Protein AF-A0A212C5I5-F1 (afdb_monomer)

Sequence (137 aa):
SPLRLVTNRFWKKLPLVTLNLRLYESQQQEEKCKPISRYPTGFLPNVFKVFSHRPLEFRAFFAYYNIICNKKTGQLSRADKELIILVTSLANRCSYSVVVHSAQYRVFSKNPVLSDQLRAHLPVPVSHSCAHLLLCA

Radius of gyration: 22.3 Å; Cα contacts (8 Å, |Δi|>4): 86; chains: 1; bounding box: 49×39×77 Å

Nearest PDB structures (foldseek):
  5dik-assembly1_A  TM=6.411E-01  e=7.301E-02  Legionella pneumophila
  2qeu-assembly1_B  TM=5.920E-01  e=1.662E-01  Paraburkholderia xenovorans LB400
  1vke-assembly1_A  TM=5.669E-01  e=3.781E-01  Thermotoga maritima MSB8
  1p8c-assembly1_B  TM=4.586E-01  e=1.841E-01  Thermotoga maritima
  2af7-assembly1_A  TM=4.452E-01  e=4.191E-01  Methanothermobacter thermautotrophicus

pLDDT: mean 70.4, std 20.69, range [32.34, 94.81]

Organism: Cervus elaphus hippelaphus (NCBI:txid46360)

Structure (mmCIF, N/CA/C/O backbone):
data_AF-A0A212C5I5-F1
#
_entry.id   AF-A0A212C5I5-F1
#
loop_
_atom_site.group_PDB
_atom_site.id
_atom_site.type_symbol
_atom_site.label_atom_id
_atom_site.label_alt_id
_atom_site.label_comp_id
_atom_site.label_asym_id
_atom_site.label_entity_id
_atom_site.label_seq_id
_atom_site.pdbx_PDB_ins_code
_atom_site.Cartn_x
_atom_site.Cartn_y
_atom_site.Cartn_z
_atom_site.occupancy
_atom_site.B_iso_or_equiv
_atom_site.auth_seq_id
_atom_site.auth_comp_id
_atom_site.auth_asym_id
_atom_site.auth_atom_id
_atom_site.pdbx_PDB_model_num
ATOM 1 N N . SER A 1 1 ? -35.497 -26.566 57.490 1.00 35.50 1 SER A N 1
ATOM 2 C CA . SER A 1 1 ? -34.032 -26.639 57.651 1.00 35.50 1 SER A CA 1
ATOM 3 C C . SER A 1 1 ? -33.352 -25.495 56.914 1.00 35.50 1 SER A C 1
ATOM 5 O O . SER A 1 1 ? -33.787 -25.158 55.816 1.00 35.50 1 SER A O 1
ATOM 7 N N . PRO A 1 2 ? -32.355 -24.843 57.527 1.00 35.19 2 PRO A N 1
ATOM 8 C CA . PRO A 1 2 ? -31.856 -23.536 57.122 1.00 35.19 2 PRO A CA 1
ATOM 9 C C . PRO A 1 2 ? -30.692 -23.672 56.136 1.00 35.19 2 PRO A C 1
ATOM 11 O O . PRO A 1 2 ? -29.544 -23.666 56.546 1.00 35.19 2 PRO A O 1
ATOM 14 N N . LEU A 1 3 ? -30.965 -23.772 54.835 1.00 37.44 3 LEU A N 1
ATOM 15 C CA . LEU A 1 3 ? -29.946 -23.552 53.793 1.00 37.44 3 LEU A CA 1
ATOM 16 C C . LEU A 1 3 ? -30.546 -22.781 52.609 1.00 37.44 3 LEU A C 1
ATOM 18 O O . LEU A 1 3 ? -30.477 -23.175 51.450 1.00 37.44 3 LEU A O 1
ATOM 22 N N . ARG A 1 4 ? -31.151 -21.635 52.938 1.00 45.50 4 ARG A N 1
ATOM 23 C CA . ARG A 1 4 ? -31.432 -20.534 52.013 1.00 45.50 4 ARG A CA 1
ATOM 24 C C . ARG A 1 4 ? -30.563 -19.350 52.426 1.00 45.50 4 ARG A C 1
ATOM 26 O O . ARG A 1 4 ? -31.065 -18.431 53.053 1.00 45.50 4 ARG A O 1
ATOM 33 N N . LEU A 1 5 ? -29.264 -19.403 52.137 1.00 46.34 5 LEU A N 1
ATOM 34 C CA . LEU A 1 5 ? -28.345 -18.257 52.120 1.00 46.34 5 LEU A CA 1
ATOM 35 C C . LEU A 1 5 ? -26.988 -18.729 51.586 1.00 46.34 5 LEU A C 1
ATOM 37 O O . LEU A 1 5 ? -26.520 -19.792 51.968 1.00 46.34 5 LEU A O 1
ATOM 41 N N . VAL A 1 6 ? -26.371 -17.905 50.733 1.00 48.69 6 VAL A N 1
ATOM 42 C CA . VAL A 1 6 ? -25.147 -18.169 49.949 1.00 48.69 6 VAL A CA 1
ATOM 43 C C . VAL A 1 6 ? -25.456 -19.042 48.721 1.00 48.69 6 VAL A C 1
ATOM 45 O O . VAL A 1 6 ? -25.452 -20.258 48.767 1.00 48.69 6 VAL A O 1
ATOM 48 N N . THR A 1 7 ? -25.847 -18.478 47.580 1.00 43.38 7 THR A N 1
ATOM 49 C CA . THR A 1 7 ? -24.882 -17.906 46.628 1.00 43.38 7 THR A CA 1
ATOM 50 C C . THR A 1 7 ? -25.589 -16.997 45.610 1.00 43.38 7 THR A C 1
ATOM 52 O O . THR A 1 7 ? -25.693 -17.297 44.426 1.00 43.38 7 THR A O 1
ATOM 55 N N . ASN A 1 8 ? -26.046 -15.821 46.038 1.00 42.97 8 ASN A N 1
ATOM 56 C CA . ASN A 1 8 ? -26.444 -14.763 45.104 1.00 42.97 8 ASN A CA 1
ATOM 57 C C . ASN A 1 8 ? -25.496 -13.568 45.247 1.00 42.97 8 ASN A C 1
ATOM 59 O O . ASN A 1 8 ? -25.846 -12.567 45.864 1.00 42.97 8 ASN A O 1
ATOM 63 N N . ARG A 1 9 ? -24.255 -13.714 44.749 1.00 46.66 9 ARG A N 1
ATOM 64 C CA . ARG A 1 9 ? -23.317 -12.585 44.530 1.00 46.66 9 ARG A CA 1
ATOM 65 C C . ARG A 1 9 ? -22.052 -12.877 43.711 1.00 46.66 9 ARG A C 1
ATOM 67 O O . ARG A 1 9 ? -21.267 -11.956 43.520 1.00 46.66 9 ARG A O 1
ATOM 74 N N . PHE A 1 10 ? -21.845 -14.095 43.203 1.00 43.50 10 PHE A N 1
ATOM 75 C CA . PHE A 1 10 ? -20.625 -14.412 42.441 1.00 43.50 10 PHE A CA 1
ATOM 76 C C . PHE A 1 10 ? -20.818 -14.358 40.916 1.00 43.50 10 PHE A C 1
ATOM 78 O O . PHE A 1 10 ? -19.921 -13.960 40.183 1.00 43.50 10 PHE A O 1
ATOM 85 N N . TRP A 1 11 ? -22.028 -14.638 40.427 1.00 38.97 11 TRP A N 1
ATOM 86 C CA . TRP A 1 11 ? -22.286 -14.743 38.985 1.00 38.97 11 TRP A CA 1
ATOM 87 C C . TRP A 1 11 ? -22.596 -13.412 38.280 1.00 38.97 11 TRP A C 1
ATOM 89 O O . TRP A 1 11 ? -22.597 -13.353 37.057 1.00 38.97 11 TRP A O 1
ATOM 99 N N . LYS A 1 12 ? -22.774 -12.304 39.019 1.00 38.28 12 LYS A N 1
ATOM 100 C CA . LYS A 1 12 ? -22.904 -10.9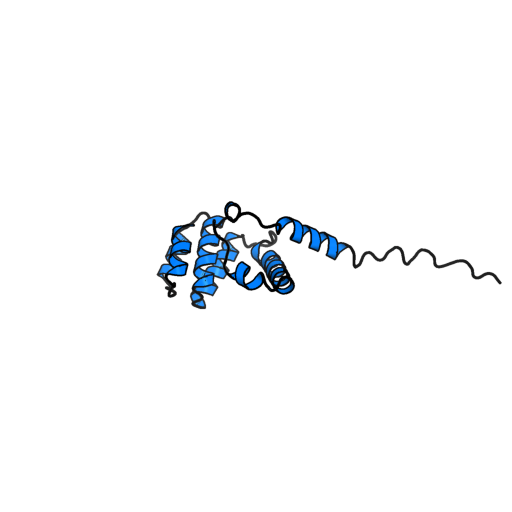46 38.441 1.00 38.28 12 LYS A CA 1
ATOM 101 C C . LYS A 1 12 ? -21.552 -10.287 38.106 1.00 38.28 12 LYS A C 1
ATOM 103 O O . LYS A 1 12 ? -21.512 -9.093 37.826 1.00 38.28 12 LYS A O 1
ATOM 108 N N . LYS A 1 13 ? -20.442 -11.033 38.168 1.00 42.12 13 LYS A N 1
ATOM 109 C CA . LYS A 1 13 ? -19.075 -10.491 38.091 1.00 42.12 13 LYS A CA 1
ATOM 110 C C . LYS A 1 13 ? -18.157 -11.231 37.109 1.00 42.12 13 LYS A C 1
ATOM 112 O O . LYS A 1 13 ? -16.965 -11.355 37.356 1.00 42.12 13 LYS A O 1
ATOM 117 N N . LEU A 1 14 ? -18.697 -11.678 35.976 1.00 35.72 14 LEU A N 1
ATOM 118 C CA . LEU A 1 14 ? -17.899 -12.148 34.838 1.00 35.72 14 LEU A CA 1
ATOM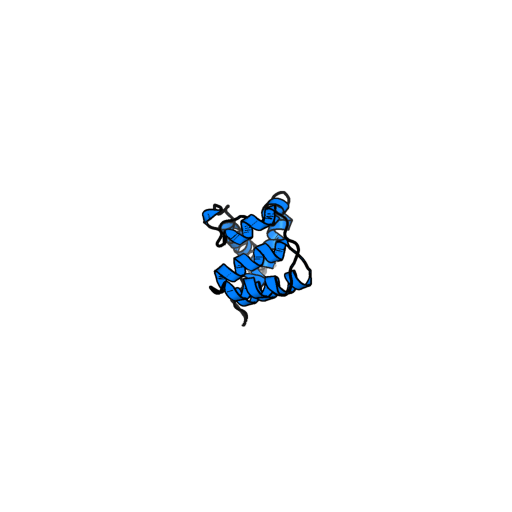 119 C C . LEU A 1 14 ? -18.050 -11.178 33.657 1.00 35.72 14 LEU A C 1
ATOM 121 O O . LEU A 1 14 ? -18.986 -11.306 32.870 1.00 35.72 14 LEU A O 1
ATOM 125 N N . PRO A 1 15 ? -17.147 -10.195 33.506 1.00 42.38 15 PRO A N 1
ATOM 126 C CA . PRO A 1 15 ? -17.074 -9.373 32.314 1.00 42.38 15 PRO A CA 1
ATOM 127 C C . PRO A 1 15 ? -16.098 -10.033 31.335 1.00 42.38 15 PRO A C 1
ATOM 129 O O . PRO A 1 15 ? -14.975 -9.569 31.188 1.00 42.38 15 PRO A O 1
ATOM 132 N N . LEU A 1 16 ? -16.479 -11.140 30.692 1.00 42.53 16 LEU A N 1
ATOM 133 C CA . LEU A 1 16 ? -15.606 -11.791 29.698 1.00 42.53 16 LEU A CA 1
ATOM 134 C C . LEU A 1 16 ? -16.294 -12.122 28.368 1.00 42.53 16 LEU A C 1
ATOM 136 O O . LEU A 1 16 ? -15.848 -13.017 27.665 1.00 42.53 16 LEU A O 1
ATOM 140 N N . VAL A 1 17 ? -17.338 -11.378 27.975 1.00 43.03 17 VAL A N 1
ATOM 141 C CA . VAL A 1 17 ? -17.862 -11.435 26.586 1.00 43.03 17 VAL A CA 1
ATOM 142 C C . VAL A 1 17 ? -18.328 -10.070 26.043 1.00 43.03 17 VAL A C 1
ATOM 144 O O . VAL A 1 17 ? -18.337 -9.857 24.835 1.00 43.03 17 VAL A O 1
ATOM 147 N N . THR A 1 18 ? -18.638 -9.080 26.884 1.00 39.00 18 THR A N 1
ATOM 148 C CA . THR A 1 18 ? -19.220 -7.800 26.424 1.00 39.00 18 THR A CA 1
ATOM 149 C C . THR A 1 18 ? -18.221 -6.747 25.934 1.00 39.00 18 THR A C 1
ATOM 151 O O . THR A 1 18 ? -18.636 -5.790 25.283 1.00 39.00 18 THR A O 1
ATOM 154 N N . LEU A 1 19 ? -16.912 -6.914 26.162 1.00 36.38 19 LEU A N 1
ATOM 155 C CA . LEU A 1 19 ? -15.909 -5.977 25.630 1.00 36.38 19 LEU A CA 1
ATOM 156 C C . LEU A 1 19 ? -15.562 -6.218 24.153 1.00 36.38 19 LEU A C 1
ATOM 158 O O . LEU A 1 19 ? -15.164 -5.278 23.468 1.00 36.38 19 LEU A O 1
ATOM 162 N N . ASN A 1 20 ? -15.763 -7.436 23.639 1.00 41.34 20 ASN A N 1
ATOM 163 C CA . ASN A 1 20 ? -15.457 -7.737 22.239 1.00 41.34 20 ASN A CA 1
ATOM 164 C C . ASN A 1 20 ? -16.535 -7.226 21.278 1.00 41.34 20 ASN A C 1
ATOM 166 O O . ASN A 1 20 ? -16.199 -6.835 20.166 1.00 41.34 20 ASN A O 1
ATOM 170 N N . LEU A 1 21 ? -17.803 -7.145 21.698 1.00 39.19 21 LEU A N 1
ATOM 171 C CA . LEU A 1 21 ? -18.867 -6.668 20.809 1.00 39.19 21 LEU A CA 1
ATOM 172 C C . LEU A 1 21 ? -18.835 -5.147 20.603 1.00 39.19 21 LEU A C 1
ATOM 174 O O . LEU A 1 21 ? -19.065 -4.679 19.496 1.00 39.19 21 LEU A O 1
ATOM 178 N N . ARG A 1 22 ? -18.480 -4.369 21.632 1.00 32.34 22 ARG A N 1
ATOM 179 C CA . ARG A 1 22 ? -18.467 -2.898 21.535 1.00 32.34 22 ARG A CA 1
ATOM 180 C C . ARG A 1 22 ? -17.275 -2.361 20.739 1.00 32.34 22 ARG A C 1
ATOM 182 O O . ARG A 1 22 ? -17.405 -1.376 20.017 1.00 32.34 22 ARG A O 1
ATOM 189 N N . LEU A 1 23 ? -16.128 -3.042 20.820 1.00 35.66 23 LEU A N 1
ATOM 190 C CA . LEU A 1 23 ? -14.988 -2.782 19.935 1.00 35.66 23 LEU A CA 1
ATOM 191 C C . LEU A 1 23 ? -15.294 -3.229 18.500 1.00 35.66 23 LEU A C 1
ATOM 193 O O . LEU A 1 23 ? -14.961 -2.515 17.553 1.00 35.66 23 LEU A O 1
ATOM 197 N N . TYR A 1 24 ? -16.005 -4.348 18.344 1.00 37.97 24 TYR A N 1
ATOM 198 C CA . TYR A 1 24 ? -16.485 -4.830 17.055 1.00 37.97 24 TYR A CA 1
ATOM 199 C C . TYR A 1 24 ? -17.473 -3.844 16.393 1.00 37.97 24 TYR A C 1
ATOM 201 O O . TYR A 1 24 ? -17.298 -3.505 15.226 1.00 37.97 24 TYR A O 1
ATOM 209 N N . GLU A 1 25 ? -18.423 -3.275 17.140 1.00 34.44 25 GLU A N 1
ATOM 210 C CA . GLU A 1 25 ? -19.340 -2.224 16.664 1.00 34.44 25 GLU A CA 1
ATOM 211 C C . GLU A 1 25 ? -18.619 -0.909 16.328 1.00 34.44 25 GLU A C 1
ATOM 213 O O . GLU A 1 25 ? -18.937 -0.275 15.324 1.00 34.44 25 GLU A O 1
ATOM 218 N N . SER A 1 26 ? -17.594 -0.516 17.094 1.00 36.75 26 SER A N 1
ATOM 219 C CA . SER A 1 26 ? -16.828 0.704 16.792 1.00 36.75 26 SER A CA 1
ATOM 220 C C . SER A 1 26 ? -16.012 0.610 15.494 1.00 36.75 26 SER A C 1
ATOM 222 O O . SER A 1 26 ? -15.851 1.613 14.804 1.00 36.75 26 SER A O 1
ATOM 224 N N . GLN A 1 27 ? -15.566 -0.596 15.113 1.00 44.28 27 GLN A N 1
ATOM 225 C CA . GLN A 1 27 ? -14.939 -0.848 13.807 1.00 44.28 27 GLN A CA 1
ATOM 226 C C . GLN A 1 27 ? -15.976 -0.811 12.667 1.00 44.28 27 GLN A C 1
ATOM 228 O O . GLN A 1 27 ? -15.667 -0.330 11.582 1.00 44.28 27 GLN A O 1
ATOM 233 N N . GLN A 1 28 ? -17.216 -1.256 12.910 1.00 43.59 28 GLN A N 1
ATOM 234 C CA . GLN A 1 28 ? -18.306 -1.200 11.922 1.00 43.59 28 GLN A CA 1
ATOM 235 C C . GLN A 1 28 ? -18.806 0.234 11.671 1.00 43.59 28 GLN A C 1
ATOM 237 O O . GLN A 1 28 ? -19.223 0.561 10.560 1.00 43.59 28 GLN A O 1
ATOM 242 N N . GLN A 1 29 ? -18.724 1.124 12.667 1.00 35.19 29 GLN A N 1
ATOM 243 C CA . GLN A 1 29 ? -19.199 2.507 12.542 1.00 35.19 29 GLN A CA 1
ATOM 244 C C . GLN A 1 29 ? -18.366 3.343 11.545 1.00 35.19 29 GLN A C 1
ATOM 246 O O . GLN A 1 29 ? -18.905 4.248 10.906 1.00 35.19 29 GLN A O 1
ATOM 251 N N . GLU A 1 30 ? -17.074 3.039 11.357 1.00 42.22 30 GLU A N 1
ATOM 252 C CA . GLU A 1 30 ? -16.240 3.691 10.331 1.00 42.22 30 GLU A CA 1
ATOM 253 C C . GLU A 1 30 ? -16.359 3.056 8.935 1.00 42.22 30 GLU A C 1
ATOM 255 O O . GLU A 1 30 ? -15.979 3.696 7.951 1.00 42.22 30 GLU A O 1
ATOM 260 N N . GLU A 1 31 ? -16.932 1.853 8.828 1.00 45.16 31 GLU A N 1
ATOM 261 C CA . GLU A 1 31 ? -17.169 1.130 7.568 1.00 45.16 31 GLU A CA 1
ATOM 262 C C . GLU A 1 31 ? -18.519 1.447 6.907 1.00 45.16 31 GLU A C 1
ATOM 264 O O . GLU A 1 31 ? -18.869 0.867 5.877 1.00 45.16 31 GLU A O 1
ATOM 269 N N . LYS A 1 32 ? -19.276 2.426 7.418 1.00 40.50 32 LYS A N 1
ATOM 270 C CA . LYS A 1 32 ? -20.387 3.002 6.654 1.00 40.50 32 LYS A CA 1
ATOM 271 C C . LYS A 1 32 ? -19.813 3.629 5.381 1.00 40.50 32 LYS A C 1
ATOM 273 O O . LYS A 1 32 ? -19.178 4.676 5.480 1.00 40.50 32 LYS A O 1
ATOM 278 N N . CYS A 1 33 ? -20.016 2.959 4.236 1.00 49.69 33 CYS A N 1
ATOM 279 C CA . CYS A 1 33 ? -19.597 3.327 2.874 1.00 49.69 33 CYS A CA 1
ATOM 280 C C . CYS A 1 33 ? -19.165 4.792 2.771 1.00 49.69 33 CYS A C 1
ATOM 282 O O . CYS A 1 33 ? -19.981 5.689 2.540 1.00 49.69 33 CYS A O 1
ATOM 284 N N . LYS A 1 34 ? -17.872 5.046 2.990 1.00 50.94 34 LYS A N 1
ATOM 285 C CA . LYS A 1 34 ? -17.322 6.373 2.749 1.00 50.94 34 LYS A CA 1
ATOM 286 C C . LYS A 1 34 ? -17.400 6.581 1.229 1.00 50.94 34 LYS A C 1
ATOM 288 O O . LYS A 1 34 ? -16.998 5.676 0.495 1.00 50.94 34 LYS A O 1
ATOM 293 N N . PRO A 1 35 ? -17.948 7.704 0.725 1.00 56.66 35 PRO A N 1
ATOM 294 C CA . PRO A 1 35 ? -17.933 7.966 -0.712 1.00 56.66 35 PRO A CA 1
ATOM 295 C C . PRO A 1 35 ? -16.489 7.899 -1.224 1.00 56.66 35 PRO A C 1
ATOM 297 O O . PRO A 1 35 ? -15.566 8.191 -0.464 1.00 56.66 35 PRO A O 1
ATOM 300 N N . ILE A 1 36 ? -16.285 7.524 -2.493 1.00 54.78 36 ILE A N 1
ATOM 301 C CA . ILE A 1 36 ? -14.944 7.334 -3.088 1.00 54.78 36 ILE A CA 1
ATOM 302 C C . ILE A 1 36 ? -14.030 8.546 -2.818 1.00 54.78 36 ILE A C 1
ATOM 304 O O . ILE A 1 36 ? -12.851 8.378 -2.515 1.00 54.78 36 ILE A O 1
ATOM 308 N N . SER A 1 37 ? -14.611 9.752 -2.794 1.00 57.25 37 SER A N 1
ATOM 309 C CA . SER A 1 37 ? -13.951 11.022 -2.458 1.00 57.25 37 SER A CA 1
ATOM 310 C C . SER A 1 37 ? -13.287 11.084 -1.077 1.00 57.25 37 SER A C 1
ATOM 312 O O . SER A 1 37 ? -12.464 11.960 -0.836 1.00 57.25 37 SER A O 1
ATOM 314 N N . ARG A 1 38 ? -13.637 10.188 -0.150 1.00 60.34 38 ARG A N 1
ATOM 315 C CA . ARG A 1 38 ? -13.061 10.112 1.200 1.00 60.34 38 ARG A CA 1
ATOM 316 C C . ARG A 1 38 ? -11.945 9.080 1.331 1.00 60.34 38 ARG A C 1
ATOM 318 O O . ARG A 1 38 ? -11.336 9.010 2.399 1.00 60.34 38 ARG A O 1
ATOM 325 N N . TYR A 1 39 ? -11.672 8.276 0.302 1.00 64.31 39 TYR A N 1
ATOM 326 C CA . TYR A 1 39 ? -10.483 7.427 0.311 1.00 64.31 39 TYR A CA 1
ATOM 327 C C . TYR A 1 39 ? -9.257 8.291 -0.001 1.00 64.31 39 TYR A C 1
ATOM 329 O O . TYR A 1 39 ? -9.287 9.028 -0.984 1.00 64.31 39 TYR A O 1
ATOM 337 N N . PRO A 1 40 ? -8.167 8.201 0.784 1.00 64.19 40 PRO A N 1
ATOM 338 C CA . PRO A 1 40 ? -6.989 9.052 0.594 1.00 64.19 40 PRO A CA 1
ATOM 339 C C . PRO A 1 40 ? -6.343 8.934 -0.792 1.00 64.19 40 PRO A C 1
ATOM 341 O O . PRO A 1 40 ? -5.640 9.840 -1.216 1.00 64.19 40 PRO A O 1
ATOM 344 N N . THR A 1 41 ? -6.576 7.817 -1.483 1.00 66.44 41 THR A N 1
ATOM 345 C CA . THR A 1 41 ? -6.080 7.541 -2.834 1.00 66.44 41 THR A CA 1
ATOM 346 C C . THR A 1 41 ? -7.064 7.935 -3.941 1.00 66.44 41 THR A C 1
ATOM 348 O O . THR A 1 41 ? -6.748 7.759 -5.110 1.00 66.44 41 THR A O 1
ATOM 351 N N . GLY A 1 42 ? -8.274 8.403 -3.610 1.00 68.25 42 GLY A N 1
ATOM 352 C CA . GLY A 1 42 ? -9.292 8.803 -4.589 1.00 68.25 42 GLY A CA 1
ATOM 353 C C . GLY A 1 42 ? -9.931 7.657 -5.388 1.00 68.25 42 GLY A C 1
ATOM 354 O O . GLY A 1 42 ? -10.700 7.917 -6.309 1.00 68.25 42 GLY A O 1
ATOM 355 N N . PHE A 1 43 ? -9.653 6.394 -5.047 1.00 70.88 43 PHE A N 1
ATOM 356 C CA . PHE A 1 43 ? -10.247 5.221 -5.696 1.00 70.88 43 PHE A CA 1
ATOM 357 C C . PHE A 1 43 ? -10.598 4.123 -4.688 1.00 70.88 43 PHE A C 1
ATOM 359 O O . PHE A 1 43 ? -10.059 4.079 -3.582 1.00 70.88 43 PHE A O 1
ATOM 366 N N . LEU A 1 44 ? -11.482 3.211 -5.100 1.00 71.12 44 LEU A N 1
ATOM 367 C CA . LEU A 1 44 ? -11.862 2.027 -4.335 1.00 71.12 44 LEU A CA 1
ATOM 368 C C . LEU A 1 44 ? -11.049 0.807 -4.813 1.00 71.12 44 LEU A C 1
ATOM 370 O O . LEU A 1 44 ? -11.239 0.375 -5.951 1.00 71.12 44 LEU A O 1
ATOM 374 N N . PRO A 1 45 ? -10.147 0.235 -3.995 1.00 75.56 45 PRO A N 1
ATOM 375 C CA . PRO A 1 45 ? -9.439 -0.995 -4.336 1.00 75.56 45 PRO A CA 1
ATOM 376 C C . PRO A 1 45 ? -10.380 -2.130 -4.766 1.00 75.56 45 PRO A C 1
ATOM 378 O O . PRO A 1 45 ? -11.340 -2.453 -4.065 1.00 75.56 45 PRO A O 1
ATOM 381 N N . ASN A 1 46 ? -10.070 -2.791 -5.888 1.00 80.56 46 ASN A N 1
ATOM 382 C CA . ASN A 1 46 ? -10.887 -3.887 -6.434 1.00 80.56 46 ASN A CA 1
ATOM 383 C C . ASN A 1 46 ? -11.067 -5.053 -5.452 1.00 80.56 46 ASN A C 1
ATOM 385 O O . ASN A 1 46 ? -12.078 -5.749 -5.512 1.00 80.56 46 ASN A O 1
ATOM 389 N N . VAL A 1 47 ? -10.132 -5.243 -4.517 1.00 76.75 47 VAL A N 1
ATOM 390 C CA . VAL A 1 47 ? -10.254 -6.231 -3.435 1.00 76.75 47 VAL A CA 1
ATOM 391 C C . VAL A 1 47 ? -11.536 -6.030 -2.611 1.00 76.75 47 VAL A C 1
ATOM 393 O O . VAL A 1 47 ? -12.135 -7.006 -2.172 1.00 76.75 47 VAL A O 1
ATOM 396 N N . PHE A 1 48 ? -12.047 -4.798 -2.487 1.00 76.62 48 PHE A N 1
ATOM 397 C CA . PHE A 1 48 ? -13.322 -4.538 -1.806 1.00 76.62 48 PHE A CA 1
ATOM 398 C C . PHE A 1 48 ? -14.510 -5.036 -2.621 1.00 76.62 48 PHE A C 1
ATOM 400 O O . PHE A 1 48 ? -15.442 -5.607 -2.063 1.00 76.62 48 PHE A O 1
ATOM 407 N N . LYS A 1 49 ? -14.456 -4.887 -3.949 1.00 78.38 49 LYS A N 1
ATOM 408 C CA . LYS A 1 49 ? -15.466 -5.458 -4.845 1.00 78.38 49 LYS A CA 1
ATOM 409 C C . LYS A 1 49 ? -15.472 -6.982 -4.748 1.00 78.38 49 LYS A C 1
ATOM 411 O O . LYS A 1 49 ? -16.540 -7.567 -4.618 1.00 78.38 49 LYS A O 1
ATOM 416 N N . VAL A 1 50 ? -14.301 -7.619 -4.742 1.00 81.88 50 VAL A N 1
ATOM 417 C CA . VAL A 1 50 ? -14.185 -9.082 -4.610 1.00 81.88 50 VAL A CA 1
ATOM 418 C C . VAL A 1 50 ? -14.821 -9.574 -3.307 1.00 81.88 50 VAL A C 1
ATOM 420 O O . VAL A 1 50 ? -15.621 -10.507 -3.322 1.00 81.88 50 VAL A O 1
ATOM 423 N N . PHE A 1 51 ? -14.530 -8.912 -2.189 1.00 78.94 51 PHE A N 1
ATOM 424 C CA . PHE A 1 51 ? -15.072 -9.295 -0.888 1.00 78.94 51 PHE A CA 1
ATOM 425 C C . PHE A 1 51 ? -16.510 -8.819 -0.622 1.00 78.94 51 PHE A C 1
ATOM 427 O O . PHE A 1 51 ? -17.115 -9.260 0.354 1.00 78.94 51 PHE A O 1
ATOM 434 N N . SER A 1 52 ? -17.093 -7.969 -1.474 1.00 77.56 52 SER A N 1
ATOM 435 C CA . SER A 1 52 ? -18.448 -7.425 -1.272 1.00 77.56 52 SER A CA 1
ATOM 436 C C . SER A 1 52 ? -19.537 -8.503 -1.179 1.00 77.56 52 SER A C 1
ATOM 438 O O . SER A 1 52 ? -20.531 -8.324 -0.481 1.00 77.56 52 SER A O 1
ATOM 440 N N . HIS A 1 53 ? -19.321 -9.656 -1.816 1.00 84.06 53 HIS A N 1
ATOM 441 C CA . HIS A 1 53 ? -20.223 -10.809 -1.761 1.00 84.06 53 HIS A CA 1
ATOM 442 C C . HIS A 1 53 ? -19.938 -11.755 -0.576 1.00 84.06 53 HIS A C 1
ATOM 444 O O . HIS A 1 53 ? -20.612 -12.772 -0.430 1.00 84.06 53 HIS A O 1
ATOM 450 N N . ARG A 1 54 ? -18.931 -11.457 0.262 1.00 82.38 54 ARG A N 1
ATOM 451 C CA . ARG A 1 54 ? -18.458 -12.302 1.375 1.00 82.38 54 ARG A CA 1
ATOM 452 C C . ARG A 1 54 ? -18.168 -11.467 2.633 1.00 82.38 54 ARG A C 1
ATOM 454 O O . ARG A 1 54 ? -17.011 -11.295 3.022 1.00 82.38 54 ARG A O 1
ATOM 461 N N . PRO A 1 55 ? -19.208 -10.957 3.315 1.00 81.75 55 PRO A 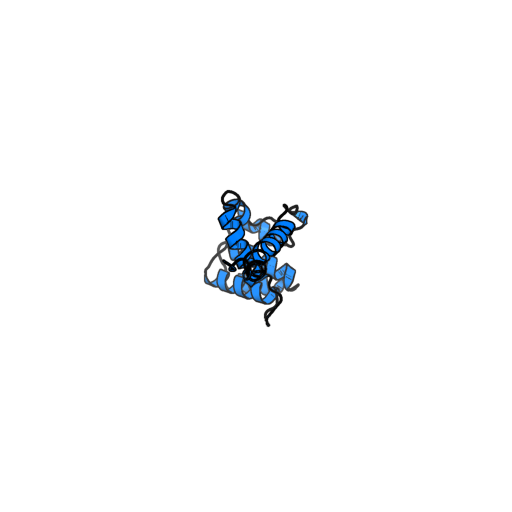N 1
ATOM 462 C CA . PRO A 1 55 ? -19.054 -9.948 4.367 1.00 81.75 55 PRO A CA 1
ATOM 463 C C . PRO A 1 55 ? -18.276 -10.433 5.600 1.00 81.75 55 PRO A C 1
ATOM 465 O O . PRO A 1 55 ? -17.576 -9.646 6.237 1.00 81.75 55 P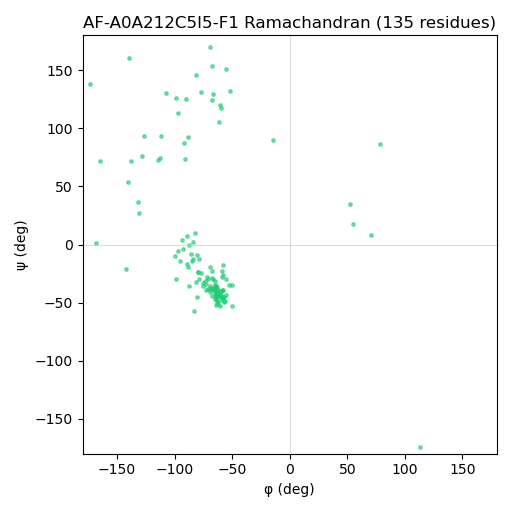RO A O 1
ATOM 468 N N . LEU A 1 56 ? -18.358 -11.724 5.942 1.00 82.19 56 LEU A N 1
ATOM 469 C CA . LEU A 1 56 ? -17.591 -12.284 7.060 1.00 82.19 56 LEU A CA 1
ATOM 470 C C . LEU A 1 56 ? -16.086 -12.339 6.755 1.00 82.19 56 LEU A C 1
ATOM 472 O O . LEU A 1 56 ? -15.279 -11.994 7.617 1.00 82.19 56 LEU A O 1
ATOM 476 N N . GLU A 1 57 ? -15.716 -12.717 5.528 1.00 85.94 57 GLU A N 1
ATOM 477 C CA . GLU A 1 57 ? -14.319 -12.735 5.074 1.00 85.94 57 GLU A CA 1
ATOM 478 C C . GLU A 1 57 ? -13.760 -11.315 4.965 1.00 85.94 57 GLU A C 1
ATOM 480 O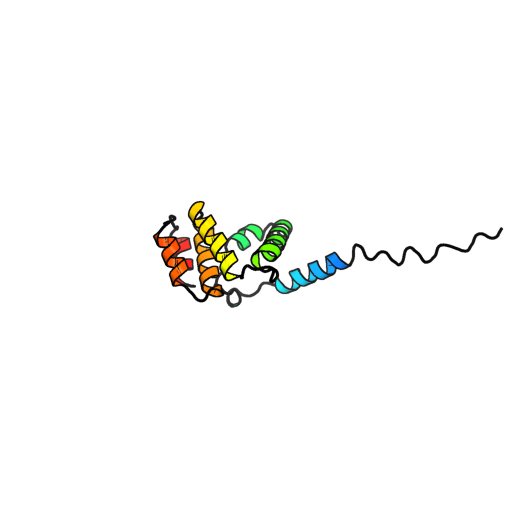 O . GLU A 1 57 ? -12.669 -11.048 5.466 1.00 85.94 57 GLU A O 1
ATOM 485 N N . PHE A 1 58 ? -14.536 -10.391 4.385 1.00 80.38 58 PHE A N 1
ATOM 486 C CA . PHE A 1 58 ? -14.180 -8.974 4.272 1.00 80.38 58 PHE A CA 1
ATOM 487 C C . PHE A 1 58 ? -13.745 -8.392 5.620 1.00 80.38 58 PHE A C 1
ATOM 489 O O . PHE A 1 58 ? -12.650 -7.860 5.783 1.00 80.38 58 PHE A O 1
ATOM 496 N N . ARG A 1 59 ? -14.600 -8.572 6.619 1.00 83.06 59 ARG A N 1
ATOM 497 C CA . ARG A 1 59 ? -14.421 -8.106 7.989 1.00 83.06 59 ARG A CA 1
ATOM 498 C C . ARG A 1 59 ? -13.217 -8.739 8.682 1.00 83.06 59 ARG A C 1
ATOM 500 O O . ARG A 1 59 ? -12.490 -8.043 9.386 1.00 83.06 59 ARG A O 1
ATOM 507 N N . ALA A 1 60 ? -12.995 -10.040 8.493 1.00 87.69 60 ALA A N 1
ATOM 508 C CA . ALA A 1 60 ? -11.822 -10.718 9.040 1.00 87.69 60 ALA A CA 1
ATOM 509 C C . ALA A 1 60 ? -10.524 -10.180 8.414 1.00 87.69 60 ALA A C 1
ATOM 511 O O . ALA A 1 60 ? -9.576 -9.861 9.135 1.00 87.69 60 ALA A O 1
ATOM 512 N N . PHE A 1 61 ? -10.511 -10.002 7.089 1.00 83.69 61 PHE A N 1
ATOM 513 C CA . PHE A 1 61 ? -9.391 -9.414 6.358 1.00 83.69 61 PHE A CA 1
ATOM 514 C C . PHE A 1 61 ? -9.075 -7.998 6.856 1.00 83.69 61 PHE A C 1
ATOM 516 O O . PHE A 1 61 ? -7.923 -7.690 7.160 1.00 83.69 61 PHE A O 1
ATOM 523 N N . PHE A 1 62 ? -10.091 -7.149 7.006 1.00 82.12 62 PHE A N 1
ATOM 524 C CA . PHE A 1 62 ? -9.911 -5.768 7.451 1.00 82.12 62 PHE A CA 1
ATOM 525 C C . PHE A 1 62 ? -9.493 -5.638 8.908 1.00 82.12 62 PHE A C 1
ATOM 527 O O . PHE A 1 62 ? -8.645 -4.802 9.221 1.00 82.12 62 PHE A O 1
ATOM 534 N N . ALA A 1 63 ? -10.028 -6.477 9.794 1.00 86.44 63 ALA A N 1
ATOM 535 C CA . ALA A 1 63 ? -9.581 -6.519 11.180 1.00 86.44 63 ALA A CA 1
ATOM 536 C C . ALA A 1 63 ? -8.074 -6.819 11.251 1.00 86.44 63 ALA A C 1
ATOM 538 O O . ALA A 1 63 ? -7.327 -6.111 11.928 1.00 86.44 63 ALA A O 1
ATOM 539 N N . TYR A 1 64 ? -7.612 -7.810 10.484 1.00 8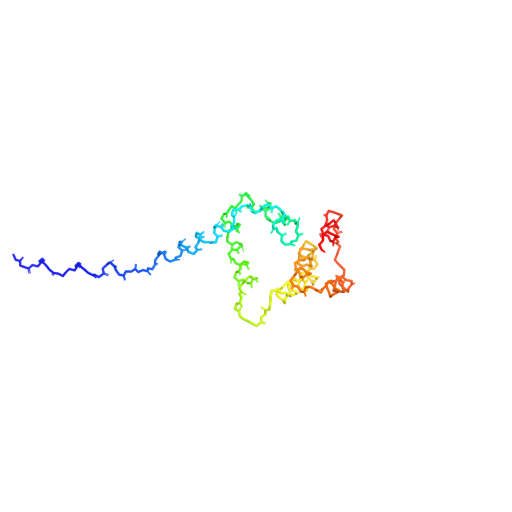6.56 64 TYR A N 1
ATOM 540 C CA . TYR A 1 64 ? -6.194 -8.146 10.401 1.00 86.56 64 TYR A CA 1
ATOM 541 C C . TYR A 1 64 ? -5.360 -7.017 9.778 1.00 86.56 64 TYR A C 1
ATOM 543 O O . TYR A 1 64 ? -4.347 -6.605 10.350 1.00 86.56 64 TYR A O 1
ATOM 551 N N . TYR A 1 65 ? -5.821 -6.450 8.657 1.00 85.56 65 TYR A N 1
ATOM 552 C CA . TYR A 1 65 ? -5.173 -5.311 8.008 1.00 85.56 65 TYR A CA 1
ATOM 553 C C . TYR A 1 65 ? -5.020 -4.134 8.977 1.00 85.56 65 TYR A C 1
ATOM 555 O O . TYR A 1 65 ? -3.922 -3.612 9.132 1.00 85.56 65 TYR A O 1
ATOM 563 N N . ASN A 1 66 ? -6.075 -3.745 9.697 1.00 84.12 66 ASN A N 1
ATOM 564 C CA . ASN A 1 66 ? -6.039 -2.629 10.643 1.00 84.12 66 ASN A CA 1
ATOM 565 C C . ASN A 1 66 ? -5.001 -2.835 11.754 1.00 84.12 66 ASN A C 1
ATOM 567 O O . ASN A 1 66 ? -4.288 -1.892 12.108 1.00 84.12 66 ASN A O 1
ATOM 571 N N . ILE A 1 67 ? -4.872 -4.060 12.270 1.00 89.06 67 ILE A N 1
ATOM 572 C CA . ILE A 1 67 ? -3.900 -4.396 13.320 1.00 89.06 67 ILE A CA 1
ATOM 573 C C . ILE A 1 67 ? -2.458 -4.249 12.822 1.00 89.06 67 ILE A C 1
ATOM 575 O O . ILE A 1 67 ? -1.589 -3.820 13.580 1.00 89.06 67 ILE A O 1
ATOM 579 N N . ILE A 1 68 ? -2.180 -4.571 11.562 1.00 87.50 68 ILE A N 1
ATOM 580 C CA . ILE A 1 68 ? -0.825 -4.455 11.007 1.00 87.50 68 ILE A CA 1
ATOM 581 C C . ILE A 1 68 ? -0.563 -3.023 10.552 1.00 87.50 68 ILE A C 1
ATOM 583 O O . ILE A 1 68 ? 0.363 -2.354 11.014 1.00 87.50 68 ILE A O 1
ATOM 587 N N . CYS A 1 69 ? -1.417 -2.537 9.663 1.00 86.62 69 CYS A N 1
ATOM 588 C CA . CYS A 1 69 ? -1.222 -1.333 8.877 1.00 86.62 69 CYS A CA 1
ATOM 589 C C . CYS A 1 69 ? -1.545 -0.061 9.666 1.00 86.62 69 CYS A C 1
ATOM 591 O O . CYS A 1 69 ? -0.748 0.877 9.671 1.00 86.62 69 CYS A O 1
ATOM 593 N N . ASN A 1 70 ? -2.664 -0.049 10.393 1.00 83.06 70 ASN A N 1
ATOM 594 C CA . ASN A 1 70 ? -3.207 1.160 11.025 1.00 83.06 70 ASN A CA 1
ATOM 595 C C . ASN A 1 70 ? -2.887 1.275 12.520 1.00 83.06 70 ASN A C 1
ATOM 597 O O . ASN A 1 70 ? -3.081 2.336 13.118 1.00 83.06 70 ASN A O 1
ATOM 601 N N . LYS A 1 71 ? -2.356 0.215 13.136 1.00 83.12 71 LYS A N 1
ATOM 602 C CA . LYS A 1 71 ? -1.909 0.252 14.528 1.00 83.12 71 LYS A CA 1
ATOM 603 C C . LYS A 1 71 ? -0.804 1.293 14.701 1.00 83.12 71 LYS A C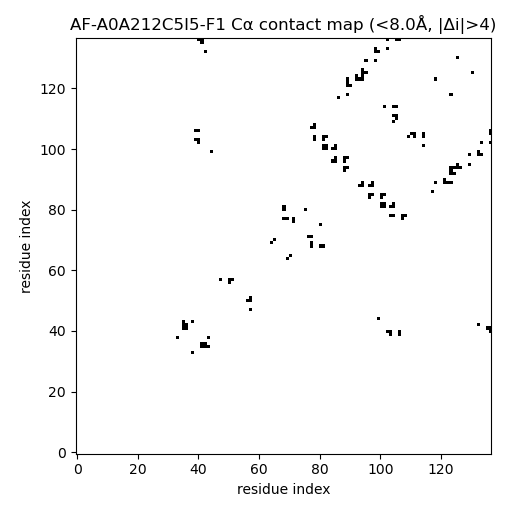 1
ATOM 605 O O . LYS A 1 71 ? 0.255 1.192 14.084 1.00 83.12 71 LYS A O 1
ATOM 610 N N . LYS A 1 72 ? -1.057 2.276 15.569 1.00 81.38 72 LYS A N 1
ATOM 611 C CA . LYS A 1 72 ? -0.139 3.393 15.856 1.00 81.38 72 LYS A CA 1
ATOM 612 C C . LYS A 1 72 ? 1.004 3.029 16.807 1.00 81.38 72 LYS A C 1
ATOM 614 O O . LYS A 1 72 ? 1.928 3.809 16.971 1.00 81.38 72 LYS A O 1
ATOM 619 N N . THR A 1 73 ? 0.933 1.872 17.460 1.00 81.38 73 THR A N 1
ATOM 620 C CA . THR A 1 73 ? 1.983 1.412 18.378 1.00 81.38 73 THR A CA 1
ATOM 621 C C . THR A 1 73 ? 3.141 0.777 17.612 1.00 81.38 73 THR A C 1
ATOM 623 O O . THR A 1 73 ? 2.893 0.022 16.668 1.00 81.38 73 THR A O 1
ATOM 626 N N . GLY A 1 74 ? 4.364 0.947 18.107 1.00 86.25 74 GLY A N 1
ATOM 627 C CA . GLY A 1 74 ? 5.580 0.369 17.531 1.00 86.25 74 GLY A CA 1
ATOM 628 C C . GLY A 1 74 ? 6.501 1.447 16.963 1.00 86.25 74 GLY A C 1
ATOM 629 O O . GLY A 1 74 ? 6.241 2.633 17.134 1.00 86.25 74 GLY A O 1
ATOM 630 N N . GLN A 1 75 ? 7.582 1.020 16.310 1.00 91.75 75 GLN A N 1
ATOM 631 C CA . GLN A 1 75 ? 8.597 1.925 15.753 1.00 91.75 75 GLN A CA 1
ATOM 632 C C . GLN A 1 75 ? 8.370 2.255 14.269 1.00 91.75 75 GLN A C 1
ATOM 634 O O . GLN A 1 75 ? 8.967 3.193 13.758 1.00 91.75 75 GLN A O 1
ATOM 639 N N . LEU A 1 76 ? 7.510 1.498 13.575 1.00 93.38 76 LEU A N 1
ATOM 640 C CA . LEU A 1 76 ? 7.250 1.692 12.148 1.00 93.38 76 LEU A CA 1
ATOM 641 C C . LEU A 1 76 ? 6.099 2.669 11.926 1.00 93.38 76 LEU A C 1
ATOM 643 O O . LEU A 1 76 ? 4.976 2.441 12.394 1.00 93.38 76 LEU A O 1
ATOM 647 N N . SER A 1 77 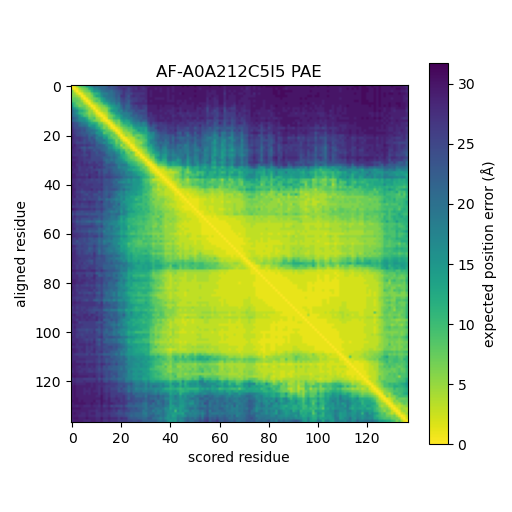? 6.365 3.715 11.148 1.00 92.50 77 SER A N 1
ATOM 648 C CA . SER A 1 77 ? 5.343 4.648 10.695 1.00 92.50 77 SER A CA 1
ATOM 649 C C . SER A 1 77 ? 4.386 3.989 9.696 1.00 92.50 77 SER A C 1
ATOM 651 O O . SER A 1 77 ? 4.610 2.886 9.189 1.00 92.50 77 SER A O 1
ATOM 653 N N . ARG A 1 78 ? 3.285 4.681 9.378 1.00 90.38 78 ARG A N 1
ATOM 654 C CA . ARG A 1 78 ? 2.362 4.226 8.330 1.00 90.38 78 ARG A CA 1
ATOM 655 C C . ARG A 1 78 ? 3.068 4.116 6.975 1.00 90.38 78 ARG A C 1
ATOM 657 O O . ARG A 1 78 ? 2.833 3.146 6.264 1.00 90.38 78 ARG A O 1
ATOM 664 N N . ALA A 1 79 ? 3.942 5.074 6.662 1.00 92.50 79 ALA A N 1
ATOM 665 C CA . ALA A 1 79 ? 4.722 5.087 5.431 1.00 92.50 79 ALA A CA 1
ATOM 666 C C . ALA A 1 79 ? 5.713 3.914 5.368 1.00 92.50 79 ALA A C 1
ATOM 668 O O . ALA A 1 79 ? 5.791 3.257 4.335 1.00 92.50 79 ALA A O 1
ATOM 669 N N . ASP A 1 80 ? 6.394 3.586 6.472 1.00 94.44 80 ASP A N 1
ATOM 670 C CA . ASP A 1 80 ? 7.355 2.469 6.503 1.00 94.44 80 ASP A CA 1
ATOM 671 C C . ASP A 1 80 ? 6.671 1.128 6.237 1.00 94.44 80 ASP A C 1
ATOM 673 O O . ASP A 1 80 ? 7.178 0.288 5.497 1.00 94.44 80 ASP A O 1
ATOM 677 N N . LYS A 1 81 ? 5.474 0.935 6.798 1.00 94.81 81 LYS A N 1
ATOM 678 C CA . LYS A 1 81 ? 4.678 -0.275 6.562 1.00 94.81 81 LYS A CA 1
ATOM 679 C C . LYS A 1 81 ? 4.269 -0.402 5.096 1.00 94.81 81 LYS A C 1
ATOM 681 O O . LYS A 1 81 ? 4.401 -1.481 4.529 1.00 94.81 81 LYS A O 1
ATOM 686 N N . GLU A 1 82 ? 3.815 0.687 4.476 1.00 93.88 82 GLU A N 1
ATOM 687 C CA . GLU A 1 82 ? 3.496 0.700 3.041 1.00 93.88 82 GLU A CA 1
ATOM 688 C C . GLU A 1 82 ? 4.733 0.444 2.173 1.00 93.88 82 GLU A C 1
ATOM 690 O O . GLU A 1 82 ? 4.645 -0.280 1.184 1.00 93.88 82 GLU A O 1
ATOM 695 N N . LEU A 1 83 ? 5.901 0.957 2.571 1.00 94.19 83 LEU A N 1
ATOM 696 C CA . LEU A 1 83 ? 7.162 0.713 1.873 1.00 94.19 83 LEU A CA 1
ATOM 697 C C . LEU A 1 83 ? 7.562 -0.766 1.913 1.00 94.19 83 LEU A C 1
ATOM 699 O O . LEU A 1 83 ? 7.921 -1.331 0.883 1.00 94.19 83 LEU A O 1
ATOM 703 N N . ILE A 1 84 ? 7.452 -1.413 3.076 1.00 94.62 84 ILE A N 1
ATOM 704 C CA . ILE A 1 84 ? 7.714 -2.853 3.220 1.00 94.62 84 ILE A CA 1
ATOM 705 C C . ILE A 1 84 ? 6.758 -3.657 2.329 1.00 94.62 84 ILE A C 1
ATOM 707 O O . ILE A 1 84 ? 7.192 -4.565 1.614 1.00 94.62 84 ILE A O 1
ATOM 711 N N . ILE A 1 85 ? 5.466 -3.312 2.316 1.00 94.06 85 ILE A N 1
ATOM 712 C CA . ILE A 1 85 ? 4.481 -3.982 1.455 1.00 94.06 85 ILE A CA 1
ATOM 713 C C . ILE A 1 85 ? 4.807 -3.752 -0.028 1.00 94.06 85 ILE A C 1
ATOM 715 O O . ILE A 1 85 ? 4.738 -4.687 -0.825 1.00 94.06 85 ILE A O 1
ATOM 719 N N . LEU A 1 86 ? 5.210 -2.541 -0.415 1.00 92.88 86 LEU A N 1
ATOM 720 C CA . LEU A 1 86 ? 5.602 -2.224 -1.787 1.00 92.88 86 LEU A CA 1
ATOM 721 C C . LEU A 1 86 ? 6.821 -3.044 -2.228 1.00 92.88 86 LEU A C 1
ATOM 723 O O . LEU A 1 86 ? 6.761 -3.707 -3.261 1.00 92.88 86 LEU A O 1
ATOM 727 N N . VAL A 1 87 ? 7.900 -3.049 -1.442 1.00 94.19 87 VAL A N 1
ATOM 728 C CA . VAL A 1 87 ? 9.139 -3.779 -1.763 1.00 94.19 87 VAL A CA 1
ATOM 729 C C . VAL A 1 87 ? 8.883 -5.283 -1.859 1.00 94.19 87 VAL A C 1
ATOM 731 O O . VAL A 1 87 ? 9.305 -5.924 -2.821 1.00 94.19 87 VAL A O 1
ATOM 734 N N . THR A 1 88 ? 8.126 -5.850 -0.918 1.00 94.81 88 THR A N 1
ATOM 735 C CA . THR A 1 88 ? 7.743 -7.271 -0.971 1.00 94.81 88 THR A CA 1
ATOM 736 C C . THR A 1 88 ? 6.840 -7.580 -2.167 1.00 94.81 88 THR A C 1
ATOM 738 O O . THR A 1 88 ? 6.988 -8.625 -2.796 1.00 94.81 88 THR A O 1
ATOM 741 N N . SER A 1 89 ? 5.939 -6.671 -2.546 1.00 93.25 89 SER A N 1
ATOM 742 C CA . SER A 1 89 ? 5.082 -6.835 -3.728 1.00 93.25 89 SER A CA 1
ATOM 743 C C . SER A 1 89 ? 5.872 -6.790 -5.035 1.00 93.25 89 SER A C 1
ATOM 745 O O . SER A 1 89 ? 5.570 -7.561 -5.946 1.00 93.25 89 SER A O 1
ATOM 747 N N . LEU A 1 90 ? 6.888 -5.924 -5.124 1.00 91.25 90 LEU A N 1
ATOM 748 C CA . LEU A 1 90 ? 7.805 -5.855 -6.264 1.00 91.25 90 LEU A CA 1
ATOM 749 C C . LEU A 1 90 ? 8.606 -7.157 -6.391 1.00 91.25 90 LEU A C 1
ATOM 751 O O . LEU A 1 90 ? 8.638 -7.748 -7.470 1.00 91.25 90 LEU A O 1
ATOM 755 N N . ALA A 1 91 ? 9.166 -7.654 -5.282 1.00 91.12 91 ALA A N 1
ATOM 756 C CA . ALA A 1 91 ? 9.884 -8.931 -5.244 1.00 91.12 91 ALA A CA 1
ATOM 757 C C . ALA A 1 91 ? 9.001 -10.111 -5.692 1.00 91.12 91 ALA A C 1
ATOM 759 O O . ALA A 1 91 ? 9.449 -10.972 -6.446 1.00 91.12 91 ALA A O 1
ATOM 760 N N . ASN A 1 92 ? 7.723 -10.103 -5.302 1.00 90.50 92 ASN A N 1
ATOM 761 C CA . ASN A 1 92 ? 6.736 -11.115 -5.687 1.00 90.50 92 ASN A CA 1
ATOM 762 C C . ASN A 1 92 ? 6.078 -10.866 -7.056 1.00 90.50 92 ASN A C 1
ATOM 764 O O . ASN A 1 92 ? 5.185 -11.615 -7.448 1.00 90.50 92 ASN A O 1
ATOM 768 N N . ARG A 1 93 ? 6.471 -9.809 -7.782 1.00 89.19 93 ARG A N 1
ATOM 769 C CA . ARG A 1 93 ? 5.894 -9.415 -9.080 1.00 89.19 93 ARG A CA 1
ATOM 770 C C . ARG A 1 93 ? 4.361 -9.271 -9.056 1.00 89.19 93 ARG A C 1
ATOM 772 O O . ARG A 1 93 ? 3.684 -9.544 -10.046 1.00 89.19 93 ARG A O 1
ATOM 779 N N . CYS A 1 94 ? 3.796 -8.804 -7.940 1.00 89.94 94 CYS A N 1
ATOM 780 C CA . CYS A 1 94 ? 2.355 -8.595 -7.792 1.00 89.94 94 CYS A CA 1
ATOM 781 C C . CYS A 1 94 ? 1.950 -7.191 -8.266 1.00 89.94 94 CYS A C 1
ATOM 783 O O . CYS A 1 94 ? 1.956 -6.231 -7.493 1.00 89.94 94 CYS A O 1
ATOM 785 N N . SER A 1 95 ? 1.574 -7.061 -9.540 1.00 87.94 95 SER A N 1
ATOM 786 C CA . SER A 1 95 ? 1.264 -5.766 -10.168 1.00 87.94 95 SER A CA 1
ATOM 787 C C . SER A 1 95 ? 0.132 -5.000 -9.475 1.00 87.94 95 SER A C 1
ATOM 789 O O . SER A 1 95 ? 0.238 -3.787 -9.292 1.00 87.94 95 SER A O 1
ATOM 791 N N . TYR A 1 96 ? -0.915 -5.698 -9.023 1.00 86.50 96 TYR A N 1
ATOM 792 C CA . TYR A 1 96 ? -2.026 -5.093 -8.284 1.00 86.50 96 TYR A CA 1
ATOM 793 C C . TYR A 1 96 ? -1.552 -4.428 -6.984 1.00 86.50 96 TYR A C 1
ATOM 795 O O . TYR A 1 96 ? -1.796 -3.240 -6.766 1.00 86.50 96 TYR A O 1
ATOM 803 N N . SER A 1 97 ? -0.829 -5.172 -6.141 1.00 89.81 97 SER A N 1
ATOM 804 C CA . SER A 1 97 ? -0.334 -4.660 -4.860 1.00 89.81 97 SER A CA 1
ATOM 805 C C . SER A 1 97 ? 0.690 -3.547 -5.055 1.00 89.81 97 SER A C 1
ATOM 807 O O . SER A 1 97 ? 0.643 -2.549 -4.343 1.00 89.81 97 SER A O 1
ATOM 809 N N . VAL A 1 98 ? 1.561 -3.661 -6.063 1.00 90.31 98 VAL A N 1
ATOM 810 C CA . VAL A 1 98 ? 2.515 -2.600 -6.414 1.00 90.31 98 VAL A CA 1
ATOM 811 C C . VAL A 1 98 ? 1.788 -1.292 -6.717 1.00 90.31 98 VAL A C 1
ATOM 813 O O . VAL A 1 98 ? 2.176 -0.249 -6.203 1.00 90.31 98 VAL A O 1
ATOM 816 N N . VAL A 1 99 ? 0.707 -1.323 -7.499 1.00 86.44 99 VAL A N 1
ATOM 817 C CA . VAL A 1 99 ? -0.077 -0.121 -7.821 1.00 86.44 99 VAL A CA 1
ATOM 818 C C . VAL A 1 99 ? -0.725 0.464 -6.566 1.00 86.44 99 VAL A C 1
ATOM 820 O O . VAL A 1 99 ? -0.514 1.638 -6.270 1.00 86.44 99 VAL A O 1
ATOM 823 N N . VAL A 1 100 ? -1.446 -0.347 -5.789 1.00 87.06 100 VAL A N 1
ATOM 824 C CA . VAL A 1 100 ? -2.181 0.130 -4.605 1.00 87.06 100 VAL A CA 1
ATOM 825 C C . VAL A 1 100 ? -1.238 0.688 -3.536 1.00 87.06 100 VAL A C 1
ATOM 827 O O . VAL A 1 100 ? -1.440 1.805 -3.059 1.00 87.06 100 VAL A O 1
ATOM 830 N N . HIS A 1 101 ? -0.196 -0.061 -3.181 1.00 90.12 101 HIS A N 1
ATOM 831 C CA . HIS A 1 101 ? 0.709 0.313 -2.096 1.00 90.12 101 HIS A CA 1
ATOM 832 C C . HIS A 1 101 ? 1.705 1.401 -2.509 1.00 90.12 101 HIS A C 1
ATOM 834 O O . HIS A 1 101 ? 2.112 2.188 -1.661 1.00 90.12 101 HIS A O 1
ATOM 840 N N . SER A 1 102 ? 2.016 1.546 -3.807 1.00 90.62 102 SER A N 1
ATOM 841 C CA . SER A 1 102 ? 2.735 2.734 -4.297 1.00 90.62 102 SER A CA 1
ATOM 842 C C . SER A 1 102 ? 1.928 4.014 -4.069 1.00 90.62 102 SER A C 1
ATOM 844 O O . SER A 1 102 ? 2.436 4.950 -3.457 1.00 90.62 102 SER A O 1
ATOM 846 N N . ALA A 1 103 ? 0.645 4.036 -4.447 1.00 88.56 103 ALA A N 1
ATOM 847 C CA . ALA A 1 103 ? -0.229 5.185 -4.214 1.00 88.56 103 ALA A CA 1
ATOM 848 C C . ALA A 1 103 ? -0.403 5.488 -2.713 1.00 88.56 103 ALA A C 1
ATOM 850 O O . ALA A 1 103 ? -0.300 6.641 -2.293 1.00 88.56 103 ALA A O 1
ATOM 851 N N . GLN A 1 104 ? -0.607 4.461 -1.879 1.00 87.69 104 GLN A N 1
ATOM 852 C CA . GLN A 1 104 ? -0.701 4.640 -0.424 1.00 87.69 104 GLN A CA 1
ATOM 853 C C . GLN A 1 104 ? 0.605 5.170 0.176 1.00 87.69 104 GLN A C 1
ATOM 855 O O . GLN A 1 104 ? 0.563 6.095 0.991 1.00 87.69 104 GLN A O 1
ATOM 860 N N . TYR A 1 105 ? 1.760 4.648 -0.251 1.00 92.12 105 TYR A N 1
ATOM 861 C CA . TYR A 1 105 ? 3.057 5.159 0.178 1.00 92.12 105 TYR A CA 1
ATOM 862 C C . TYR A 1 105 ? 3.188 6.650 -0.137 1.00 92.12 105 TYR A C 1
ATOM 864 O O . TYR A 1 105 ? 3.482 7.410 0.779 1.00 92.12 105 TYR A O 1
ATOM 872 N N . ARG A 1 106 ? 2.880 7.097 -1.366 1.00 89.62 106 ARG A N 1
ATOM 873 C CA . ARG A 1 106 ? 2.933 8.526 -1.742 1.00 89.62 106 ARG A CA 1
ATOM 874 C C . ARG A 1 106 ? 2.088 9.408 -0.820 1.00 89.62 106 ARG A C 1
ATOM 876 O O . ARG A 1 106 ? 2.549 10.455 -0.362 1.00 89.62 106 ARG A O 1
ATOM 883 N N . VAL A 1 107 ? 0.876 8.960 -0.489 1.00 87.56 107 VAL A N 1
ATOM 884 C CA . VAL A 1 107 ? -0.041 9.691 0.400 1.00 87.56 107 VAL A CA 1
ATOM 885 C C . VAL A 1 107 ? 0.533 9.852 1.810 1.00 87.56 107 VAL A C 1
ATOM 887 O O . VAL A 1 107 ? 0.416 10.943 2.383 1.00 87.56 107 VAL A O 1
ATOM 890 N N . PHE A 1 108 ? 1.127 8.796 2.374 1.00 89.56 108 PHE A N 1
ATOM 891 C CA . PHE A 1 108 ? 1.607 8.785 3.760 1.00 89.56 108 PHE A CA 1
ATOM 892 C C . PHE A 1 108 ? 3.038 9.301 3.929 1.00 89.56 108 PHE A C 1
ATOM 894 O O . PHE A 1 108 ? 3.317 9.944 4.936 1.00 89.56 108 PHE A O 1
ATOM 901 N N . SER A 1 109 ? 3.933 9.039 2.975 1.00 91.81 109 SER A N 1
ATOM 902 C CA . SER A 1 109 ? 5.335 9.467 3.027 1.00 91.81 109 SER A CA 1
ATOM 903 C C . SER A 1 109 ? 5.521 10.927 2.625 1.00 91.81 109 SER A C 1
ATOM 905 O O . SER A 1 109 ? 6.526 11.529 2.990 1.00 91.81 109 SER A O 1
ATOM 907 N N . LYS A 1 110 ? 4.582 11.485 1.842 1.00 88.00 110 LYS A N 1
ATOM 908 C CA . LYS A 1 110 ? 4.730 12.783 1.159 1.00 88.00 110 LYS A CA 1
ATOM 909 C C . LYS A 1 110 ? 5.983 12.865 0.273 1.00 88.00 110 LYS A C 1
ATOM 911 O O . LYS A 1 110 ? 6.390 13.954 -0.115 1.00 88.00 110 LYS A O 1
ATOM 916 N N . ASN A 1 111 ? 6.566 11.717 -0.075 1.00 84.62 111 ASN A N 1
ATOM 917 C CA . ASN A 1 111 ? 7.747 11.592 -0.916 1.00 84.62 111 ASN A CA 1
ATOM 918 C C . ASN A 1 111 ? 7.446 10.635 -2.084 1.00 84.62 111 ASN A C 1
ATOM 920 O O . ASN A 1 111 ? 7.582 9.416 -1.935 1.00 84.62 111 ASN A O 1
ATOM 924 N N . PRO A 1 112 ? 7.016 11.158 -3.244 1.00 82.94 112 PRO A N 1
ATOM 925 C CA . PRO A 1 112 ? 6.676 10.324 -4.392 1.00 82.94 112 PRO A CA 1
ATOM 926 C C . PRO A 1 112 ? 7.897 9.695 -5.074 1.00 82.94 112 PRO A C 1
ATOM 928 O O . PRO A 1 112 ? 7.798 8.586 -5.597 1.00 82.94 112 PRO A O 1
ATOM 931 N N . VAL A 1 113 ? 9.062 10.347 -4.994 1.00 88.81 113 VAL A N 1
ATOM 932 C CA . VAL A 1 113 ? 10.273 9.978 -5.744 1.00 88.81 113 VAL A CA 1
ATOM 933 C C . VAL A 1 113 ? 10.741 8.562 -5.415 1.00 88.81 113 VAL A C 1
ATOM 935 O O . VAL A 1 113 ? 11.057 7.793 -6.322 1.00 88.81 113 VAL A O 1
ATOM 938 N N . LEU A 1 114 ? 10.736 8.181 -4.134 1.00 87.69 114 LEU A N 1
ATOM 939 C CA . LEU A 1 114 ? 11.210 6.855 -3.729 1.00 87.69 114 LEU A CA 1
ATOM 940 C C . LEU A 1 114 ? 10.339 5.729 -4.304 1.00 87.69 114 LEU A C 1
ATOM 942 O O . LEU A 1 114 ? 10.855 4.698 -4.734 1.00 87.69 114 LEU A O 1
ATOM 946 N N . SER A 1 115 ? 9.019 5.926 -4.344 1.00 85.81 115 SER A N 1
ATOM 947 C CA . SER A 1 115 ? 8.102 4.934 -4.909 1.00 85.81 115 SER A CA 1
ATOM 948 C C . SER A 1 115 ? 8.381 4.695 -6.392 1.00 85.81 115 SER A C 1
ATOM 950 O O . SER A 1 115 ? 8.354 3.553 -6.854 1.00 85.81 115 SER A O 1
ATOM 952 N N . ASP A 1 116 ? 8.643 5.760 -7.143 1.00 85.88 116 ASP A N 1
ATOM 953 C CA . ASP A 1 116 ? 8.870 5.673 -8.584 1.00 85.88 116 ASP A CA 1
ATOM 954 C C . ASP A 1 116 ? 10.240 5.057 -8.893 1.00 85.88 116 ASP A C 1
ATOM 956 O O . ASP A 1 116 ? 10.344 4.188 -9.761 1.00 85.88 116 ASP A O 1
ATOM 960 N N . GLN A 1 117 ? 11.266 5.402 -8.109 1.00 87.56 117 GLN A N 1
ATOM 961 C CA . GLN A 1 117 ? 12.592 4.782 -8.189 1.00 87.56 117 GLN A CA 1
ATOM 962 C C . GLN A 1 117 ? 12.542 3.268 -7.949 1.00 87.56 117 GLN A C 1
ATOM 964 O O . GLN A 1 117 ? 13.152 2.502 -8.694 1.00 87.56 117 GLN A O 1
ATOM 969 N N . LEU A 1 118 ? 11.802 2.809 -6.934 1.00 86.56 118 LEU A N 1
ATOM 970 C CA . LEU A 1 118 ? 11.674 1.376 -6.644 1.00 86.56 118 LEU A CA 1
ATOM 971 C C . LEU A 1 118 ? 11.009 0.609 -7.791 1.00 86.56 118 LEU A C 1
ATOM 973 O O . LEU A 1 118 ? 11.429 -0.497 -8.130 1.00 86.56 118 LEU A O 1
ATOM 977 N N . ARG A 1 119 ? 9.999 1.208 -8.426 1.00 83.06 119 ARG A N 1
ATOM 978 C CA . ARG A 1 119 ? 9.311 0.611 -9.578 1.00 83.06 119 ARG A CA 1
ATOM 979 C C . ARG A 1 119 ? 10.189 0.553 -10.823 1.00 83.06 119 ARG A C 1
ATOM 981 O O . ARG A 1 119 ? 10.068 -0.398 -11.588 1.00 83.06 119 ARG A O 1
ATOM 988 N N . ALA A 1 120 ? 11.043 1.554 -11.031 1.00 83.06 120 ALA A N 1
ATOM 989 C CA . ALA A 1 120 ? 11.977 1.579 -12.152 1.00 83.06 120 ALA A CA 1
ATOM 990 C C . ALA A 1 120 ? 13.043 0.478 -12.031 1.00 83.06 120 ALA A C 1
ATOM 992 O O . ALA A 1 120 ? 13.377 -0.160 -13.026 1.00 83.06 120 ALA A O 1
ATOM 993 N N . HIS A 1 121 ? 13.536 0.219 -10.816 1.00 80.31 121 HIS A N 1
ATOM 994 C CA . HIS A 1 121 ? 14.547 -0.814 -10.577 1.00 80.31 121 HIS A CA 1
ATOM 995 C C . HIS A 1 121 ? 14.004 -2.244 -10.656 1.00 80.31 121 HIS A C 1
ATOM 997 O O . HIS A 1 121 ? 14.739 -3.148 -11.049 1.00 80.31 121 HIS A O 1
ATOM 1003 N N . LEU A 1 122 ? 12.737 -2.467 -10.295 1.00 75.75 122 LEU A N 1
ATOM 1004 C CA . LEU A 1 122 ? 12.112 -3.788 -10.364 1.00 75.75 122 LEU A CA 1
ATOM 1005 C C . LEU A 1 122 ? 10.777 -3.721 -11.121 1.00 75.75 122 LEU A C 1
ATOM 1007 O O . LEU A 1 122 ? 9.709 -3.737 -10.503 1.00 75.75 122 LEU A O 1
ATOM 1011 N N . PRO A 1 123 ? 10.817 -3.621 -12.463 1.00 75.00 123 PRO A N 1
ATOM 1012 C CA . PRO A 1 123 ? 9.619 -3.426 -13.262 1.00 75.00 123 PRO A CA 1
ATOM 1013 C C . PRO A 1 123 ? 8.728 -4.668 -13.217 1.00 75.00 123 PRO A C 1
ATOM 1015 O O . PRO A 1 123 ? 9.133 -5.781 -13.557 1.00 75.00 123 PRO A O 1
ATOM 1018 N N . VAL A 1 124 ? 7.476 -4.459 -12.817 1.00 77.19 124 VAL A N 1
ATOM 1019 C CA . VAL A 1 124 ? 6.421 -5.475 -12.837 1.00 77.19 124 VAL A CA 1
ATOM 1020 C C . VAL A 1 124 ? 5.449 -5.116 -13.962 1.00 77.19 124 VAL A C 1
ATOM 1022 O O . VAL A 1 124 ? 5.013 -3.962 -14.008 1.00 77.19 124 VAL A O 1
ATOM 1025 N N . PRO A 1 125 ? 5.084 -6.049 -14.862 1.00 73.69 125 PRO A N 1
ATOM 1026 C CA . PRO A 1 125 ? 4.150 -5.752 -15.940 1.00 73.69 125 PRO A CA 1
ATOM 1027 C C . PRO A 1 125 ? 2.803 -5.303 -15.365 1.00 73.69 125 PRO A C 1
ATOM 1029 O O . PRO A 1 125 ? 2.127 -6.045 -14.650 1.00 73.69 125 PRO A O 1
ATOM 1032 N N . VAL A 1 126 ? 2.424 -4.060 -15.660 1.00 64.50 126 VAL A N 1
ATOM 1033 C CA . VAL A 1 126 ? 1.145 -3.472 -15.254 1.00 64.50 126 VAL A CA 1
ATOM 1034 C C . VAL A 1 126 ? 0.176 -3.552 -16.426 1.00 64.50 126 VAL A C 1
ATOM 1036 O O . VAL A 1 126 ? 0.492 -3.102 -17.523 1.00 64.50 126 VAL A O 1
ATOM 1039 N N . SER A 1 127 ? -1.008 -4.126 -16.206 1.00 60.19 127 SER A N 1
ATOM 1040 C CA . SER A 1 127 ? -2.059 -4.150 -17.226 1.00 60.19 127 SER A CA 1
ATOM 1041 C C . SER A 1 127 ? -2.603 -2.740 -17.490 1.00 60.19 127 SER A C 1
ATOM 1043 O O . SER A 1 127 ? -2.590 -1.886 -16.600 1.00 60.19 127 SER A O 1
ATOM 1045 N N . HIS A 1 128 ? -3.133 -2.494 -18.694 1.00 54.84 128 HIS A N 1
ATOM 1046 C CA . HIS A 1 128 ? -3.686 -1.188 -19.087 1.00 54.84 128 HIS A CA 1
ATOM 1047 C C . HIS A 1 128 ? -4.740 -0.645 -18.102 1.00 54.84 128 HIS A C 1
ATOM 1049 O O . HIS A 1 128 ? -4.759 0.551 -17.823 1.00 54.84 128 HIS A O 1
ATOM 1055 N N . SER A 1 129 ? -5.562 -1.509 -17.494 1.00 52.97 129 SER A N 1
ATOM 1056 C CA . SER A 1 129 ? -6.550 -1.100 -16.481 1.00 52.97 129 SER A CA 1
ATOM 1057 C C . SER A 1 129 ? -5.926 -0.590 -15.173 1.00 52.97 129 SER A C 1
ATOM 1059 O O . SER A 1 129 ? -6.570 0.155 -14.442 1.00 52.97 129 SER A O 1
ATOM 1061 N N . CYS A 1 130 ? -4.679 -0.963 -14.867 1.00 50.81 130 CYS A N 1
ATOM 1062 C CA . CYS A 1 130 ? -3.942 -0.483 -13.695 1.00 50.81 130 CYS A CA 1
ATOM 1063 C C . CYS A 1 130 ? -3.149 0.808 -13.958 1.00 50.81 130 CYS A C 1
ATOM 1065 O O . CYS A 1 130 ? -2.770 1.480 -13.001 1.00 50.81 130 CYS A O 1
ATOM 1067 N N . ALA A 1 131 ? -2.911 1.181 -15.222 1.00 52.50 131 ALA A N 1
ATOM 1068 C CA . ALA A 1 131 ? -2.152 2.384 -15.571 1.00 52.50 131 ALA A CA 1
ATOM 1069 C C . ALA A 1 131 ? -2.851 3.675 -15.112 1.00 52.50 131 ALA A C 1
ATOM 1071 O O . ALA A 1 131 ? -2.200 4.598 -14.630 1.00 52.50 131 ALA A O 1
ATOM 1072 N N . HIS A 1 132 ? -4.186 3.711 -15.167 1.00 52.69 132 HIS A N 1
ATOM 1073 C CA . HIS A 1 132 ? -4.968 4.868 -14.722 1.00 52.69 132 HIS A CA 1
ATOM 1074 C C . HIS A 1 132 ? -4.843 5.135 -13.213 1.00 52.69 132 HIS A C 1
ATOM 1076 O O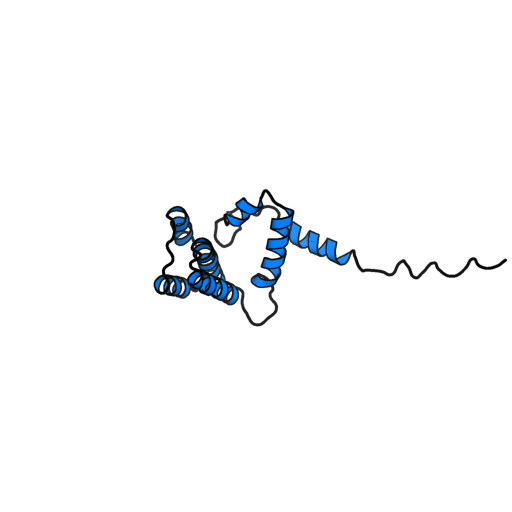 . HIS A 1 132 ? -4.790 6.285 -12.791 1.00 52.69 132 HIS A O 1
ATOM 1082 N N . LEU A 1 133 ? -4.723 4.083 -12.397 1.00 51.38 133 LEU A N 1
ATOM 1083 C CA . LEU A 1 133 ? -4.530 4.209 -10.948 1.00 51.38 133 LEU A CA 1
ATOM 1084 C C . LEU A 1 133 ? -3.150 4.767 -10.577 1.00 51.38 133 LEU A C 1
ATOM 1086 O O . LEU A 1 133 ? -2.965 5.255 -9.466 1.00 51.38 133 LEU A O 1
ATOM 1090 N N . LEU A 1 134 ? -2.181 4.702 -11.493 1.00 52.06 134 LEU A N 1
ATOM 1091 C CA . LEU A 1 134 ? -0.827 5.195 -11.257 1.00 52.06 134 LEU A CA 1
ATOM 1092 C C . LEU A 1 134 ? -0.683 6.694 -11.446 1.00 52.06 134 LEU A C 1
ATOM 1094 O O . LEU A 1 134 ? 0.126 7.292 -10.743 1.00 52.06 134 LEU A O 1
ATOM 1098 N N . LEU A 1 135 ? -1.461 7.267 -12.363 1.00 49.31 135 LEU A N 1
ATOM 1099 C CA . LEU A 1 135 ? -1.420 8.687 -12.713 1.00 49.31 135 LEU A CA 1
ATOM 1100 C C . LEU A 1 135 ? -2.342 9.547 -11.837 1.00 49.31 135 LEU A C 1
ATOM 1102 O O . LEU A 1 135 ? -2.160 10.756 -11.775 1.00 49.31 135 LEU A O 1
ATOM 1106 N N . CYS A 1 136 ? -3.328 8.944 -11.166 1.00 39.38 136 CYS A N 1
ATOM 1107 C CA . CYS A 1 136 ? -4.352 9.675 -10.412 1.00 39.38 136 CYS A CA 1
ATOM 1108 C C . CYS A 1 136 ? -4.048 9.881 -8.913 1.00 39.38 136 CYS A C 1
ATOM 1110 O O . CYS A 1 136 ? -4.913 10.409 -8.215 1.00 39.38 136 CYS A O 1
ATOM 1112 N N . ALA A 1 137 ? -2.875 9.478 -8.407 1.00 41.44 137 ALA A N 1
ATOM 1113 C CA . ALA A 1 137 ? -2.505 9.595 -6.987 1.00 41.44 137 ALA A CA 1
ATOM 1114 C C . ALA A 1 137 ? -1.116 10.190 -6.776 1.00 41.44 137 ALA A C 1
ATOM 1116 O O . ALA A 1 137 ? -0.161 9.620 -7.357 1.00 41.44 137 ALA A O 1
#

Foldseek 3Di:
DDDPDDDDPDVVPDPDPVVVVVVVVVVVVVVPPDDCCPDLLSHDQCVCVVCVVPVVVVSVVVVVCCVQQVDPDDDDDNLNSLVVQLLVCLVVLPQSSVLVSLSSNCSRVVDNVVSVVSCVVRPRDHDPVSVVSNVRD

Secondary structure (DSSP, 8-state):
-----S-SSSTT---SSHHHHHHHHHHHHHTS---GGGSTTSS--HHHHHHTT-HHHHHHHHHHHIIIII---SS--HHHHHHHHHHHHHHTT-HHHHHHHHHHHHHHHS-HHHHHHHHHHS--PPPHHHHHHHH--

InterPro domains:
  IPR003779 Alkyl hydroperoxide reductase AhpD/CMD-like [PF02627] (58-105)
  IPR004675 Alkylhydroperoxidase AhpD core [TIGR00778] (74-120)
  IPR029032 AhpD-like [G3DSA:1.20.1290.10] (76-131)
  IPR029032 AhpD-like [SSF69118] (40-125)

Mean predicted aligned error: 13.35 Å

Solvent-accessible surface area (backbone atoms only — not comparable to full-atom values): 8373 Å² total; per-residue (Å²): 133,96,79,88,74,88,84,92,76,70,84,88,70,74,90,83,66,70,70,61,54,57,55,52,50,59,59,51,67,72,62,57,81,68,58,52,87,71,36,93,60,61,57,77,64,64,69,54,64,68,30,65,86,36,64,70,59,41,52,53,53,47,55,55,46,42,61,66,60,66,41,84,75,77,91,66,50,62,28,53,51,26,46,53,52,24,54,53,22,44,77,68,55,35,39,69,52,32,51,56,29,38,38,51,22,31,69,62,56,74,49,57,64,65,53,54,53,53,44,69,76,45,74,50,83,66,55,77,86,54,52,61,64,61,75,68,87